Protein AF-A0A7S2FUD0-F1 (afdb_monomer_lite)

Secondary structure (DSSP, 8-state):
--------------------------SHHHHHHHHHHHSPTT-EEEEEEHHHHHHHHS-HHHHHHHHHHS----HHHHHHHHHT-EEEEEE-TTS------HHHHHHHHHHHHHHHSTTTSGGGSS--

Structure (mmCIF, N/CA/C/O backbone):
data_AF-A0A7S2FUD0-F1
#
_entry.id   AF-A0A7S2FUD0-F1
#
loop_
_atom_site.group_PDB
_atom_site.id
_atom_site.type_symbol
_atom_site.label_atom_id
_atom_site.label_alt_id
_atom_site.label_comp_id
_atom_site.label_asym_id
_atom_site.label_entity_id
_atom_site.label_seq_id
_atom_site.pdbx_PDB_ins_code
_atom_site.Cartn_x
_atom_site.Cartn_y
_atom_site.Cartn_z
_atom_site.occupancy
_atom_site.B_iso_or_equiv
_atom_site.auth_seq_id
_atom_site.auth_comp_id
_atom_site.auth_asym_id
_atom_site.auth_atom_id
_atom_site.pdbx_PDB_model_num
ATOM 1 N N . LYS A 1 1 ? -37.202 -51.350 46.397 1.00 56.81 1 LYS A N 1
ATOM 2 C CA . LYS A 1 1 ? -37.575 -50.115 45.660 1.00 56.81 1 LYS A CA 1
ATOM 3 C C . LYS A 1 1 ? -37.093 -50.298 44.221 1.00 56.81 1 LYS A C 1
ATOM 5 O O . LYS A 1 1 ? -35.912 -50.551 44.052 1.00 56.81 1 LYS A O 1
ATOM 10 N N . LYS A 1 2 ? -37.993 -50.345 43.229 1.00 59.41 2 LYS A N 1
ATOM 11 C CA . LYS A 1 2 ? -37.653 -50.652 41.824 1.00 59.41 2 LYS A CA 1
ATOM 12 C C . LYS A 1 2 ? -36.852 -49.485 41.225 1.00 59.41 2 LYS A C 1
ATOM 14 O O . LYS A 1 2 ? -37.278 -48.342 41.36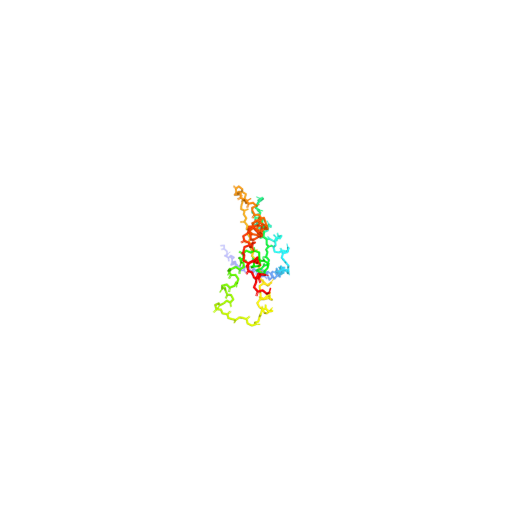2 1.00 59.41 2 LYS A O 1
ATOM 19 N N . HIS A 1 3 ? -35.692 -49.772 40.637 1.00 52.06 3 HIS A N 1
ATOM 20 C CA . HIS A 1 3 ? -34.811 -48.782 40.015 1.00 52.06 3 HIS A CA 1
ATOM 21 C C . HIS A 1 3 ? -35.461 -48.244 38.733 1.00 52.06 3 HIS A C 1
ATOM 23 O O . HIS A 1 3 ? -35.740 -49.013 37.816 1.00 52.06 3 HIS A O 1
ATOM 29 N N . ALA A 1 4 ? -35.723 -46.938 38.679 1.00 59.44 4 ALA A N 1
ATOM 30 C CA . ALA A 1 4 ? -36.110 -46.267 37.447 1.00 59.44 4 ALA A CA 1
ATOM 31 C C . ALA A 1 4 ? -34.861 -46.134 36.562 1.00 59.44 4 ALA A C 1
ATOM 33 O O . ALA A 1 4 ? -33.921 -45.425 36.922 1.00 59.44 4 ALA A O 1
ATOM 34 N N . LEU A 1 5 ? -34.835 -46.856 35.438 1.00 61.12 5 LEU A N 1
ATOM 35 C CA . LEU A 1 5 ? -33.850 -46.643 34.381 1.00 61.12 5 LEU A CA 1
ATOM 36 C C . LEU A 1 5 ? -34.056 -45.241 33.799 1.00 61.12 5 LEU A C 1
ATOM 38 O O . LEU A 1 5 ? -35.134 -44.918 33.304 1.00 61.12 5 LEU A O 1
ATOM 42 N N . TYR A 1 6 ? -33.016 -44.417 33.873 1.00 60.62 6 TYR A N 1
ATOM 43 C CA . TYR A 1 6 ? -32.959 -43.127 33.199 1.00 60.62 6 TYR A CA 1
ATOM 44 C C . TYR A 1 6 ? -32.884 -43.377 31.686 1.00 60.62 6 TYR A C 1
ATOM 46 O O . TYR A 1 6 ? -31.906 -43.945 31.201 1.00 60.62 6 TYR A O 1
ATOM 54 N N . ALA A 1 7 ? -33.919 -42.986 30.942 1.00 64.88 7 ALA A N 1
ATOM 55 C CA . ALA A 1 7 ? -33.848 -42.926 29.487 1.00 64.88 7 ALA A CA 1
ATOM 56 C C . ALA A 1 7 ? -32.941 -41.744 29.082 1.00 64.88 7 ALA A C 1
ATOM 58 O O . ALA A 1 7 ? -33.065 -40.666 29.672 1.00 64.88 7 ALA A O 1
ATOM 59 N N . PRO A 1 8 ? -32.022 -41.914 28.117 1.00 56.66 8 PRO A N 1
ATOM 60 C CA . PRO A 1 8 ? -31.151 -40.834 27.674 1.00 56.66 8 PRO A CA 1
ATOM 61 C C . PRO A 1 8 ? -31.986 -39.747 26.988 1.00 56.66 8 PRO A C 1
ATOM 63 O O . PRO A 1 8 ? -32.702 -40.000 26.024 1.00 56.66 8 PRO A O 1
ATOM 66 N N . GLN A 1 9 ? -31.908 -38.528 27.518 1.00 65.81 9 GLN A N 1
ATOM 67 C CA . GLN A 1 9 ? -32.553 -37.348 26.957 1.00 65.81 9 GLN A CA 1
ATOM 68 C C . GLN A 1 9 ? -31.835 -36.973 25.653 1.00 65.81 9 GLN A C 1
ATOM 70 O O . GLN A 1 9 ? -30.692 -36.518 25.681 1.00 65.81 9 GLN A O 1
ATOM 75 N N . GLU A 1 10 ? -32.480 -37.192 24.506 1.00 61.56 10 GLU A N 1
ATOM 76 C CA . GLU A 1 10 ? -31.955 -36.750 23.215 1.00 61.56 10 GLU A CA 1
ATOM 77 C C . GLU A 1 10 ? -31.838 -35.220 23.210 1.00 61.56 10 GLU A C 1
ATOM 79 O O . GLU A 1 10 ? -32.820 -34.485 23.337 1.00 61.56 10 GLU A O 1
ATOM 84 N N . LEU A 1 11 ? -30.603 -34.732 23.102 1.00 58.12 11 LEU A N 1
ATOM 85 C CA . LEU A 1 11 ? -30.317 -33.315 22.939 1.00 58.12 11 LEU A CA 1
ATOM 86 C C . LEU A 1 11 ? -30.855 -32.874 21.571 1.00 58.12 11 LEU A C 1
ATOM 88 O O . LEU A 1 11 ? -30.413 -33.419 20.556 1.00 58.12 11 LEU A O 1
ATOM 92 N N . PRO A 1 12 ? -31.746 -31.868 21.488 1.00 56.75 12 PRO A N 1
ATOM 93 C CA . PRO A 1 12 ? -32.100 -31.302 20.201 1.00 56.75 12 PRO A CA 1
ATOM 94 C C . PRO A 1 12 ? -30.838 -30.678 19.602 1.00 56.75 12 PRO A C 1
ATOM 96 O O . PRO A 1 12 ? -30.361 -29.638 20.069 1.00 56.75 12 PRO A O 1
ATOM 99 N N . MET A 1 13 ? -30.289 -31.313 18.561 1.00 53.56 13 MET A N 1
ATOM 100 C CA . MET A 1 13 ? -29.293 -30.706 17.685 1.00 53.56 13 MET A CA 1
ATOM 101 C C . MET A 1 13 ? -29.904 -29.438 17.093 1.00 53.56 13 MET A C 1
ATOM 103 O O . MET A 1 13 ? -30.565 -29.458 16.056 1.00 53.56 13 MET A O 1
ATOM 107 N N . ARG A 1 14 ? -29.678 -28.296 17.743 1.00 62.19 14 ARG A N 1
ATOM 108 C CA . ARG A 1 14 ? -29.866 -27.003 17.099 1.00 62.19 14 ARG A CA 1
ATOM 109 C C . ARG A 1 14 ? -28.825 -26.914 15.989 1.00 62.19 14 ARG A C 1
ATOM 111 O O . ARG A 1 14 ? -27.691 -26.505 16.232 1.00 62.19 14 ARG A O 1
ATOM 118 N N . GLN A 1 15 ? -29.228 -27.244 14.763 1.00 60.03 15 GLN A N 1
ATOM 119 C CA . GLN A 1 15 ? -28.600 -26.744 13.541 1.00 60.03 15 GLN A CA 1
ATOM 120 C C . GLN A 1 15 ? -28.769 -25.216 13.494 1.00 60.03 15 GLN A C 1
ATOM 122 O O . GLN A 1 15 ? -29.513 -24.657 12.695 1.00 60.03 15 GLN A O 1
ATOM 127 N N . ASN A 1 16 ? -28.063 -24.505 14.371 1.00 51.72 16 ASN A N 1
ATOM 128 C CA . ASN A 1 16 ? -27.838 -23.078 14.232 1.00 51.72 16 ASN A CA 1
ATOM 129 C C . ASN A 1 16 ? -26.798 -22.891 13.124 1.00 51.72 16 ASN A C 1
ATOM 131 O O . ASN A 1 16 ? -25.638 -22.570 13.387 1.00 51.72 16 ASN A O 1
ATOM 135 N N . GLN A 1 17 ? -27.217 -23.042 11.866 1.00 51.81 17 GLN A N 1
ATOM 136 C CA . GLN A 1 17 ? -26.532 -22.393 10.753 1.00 51.81 17 GLN A CA 1
ATOM 137 C C . GLN A 1 17 ? -26.744 -20.879 10.890 1.00 51.81 17 GLN A C 1
ATOM 139 O O . GLN A 1 17 ? -27.477 -20.253 10.127 1.00 51.81 17 GLN A O 1
ATOM 144 N N . LYS A 1 18 ? -26.085 -20.254 11.874 1.00 58.88 18 LYS A N 1
ATOM 145 C CA . LYS A 1 18 ? -25.805 -18.823 11.801 1.00 58.88 18 LYS A CA 1
ATOM 146 C C . LYS A 1 18 ? -24.861 -18.658 10.619 1.00 58.88 18 LYS A C 1
ATOM 148 O O . LYS A 1 18 ? -23.645 -18.749 10.775 1.00 58.88 18 LYS A O 1
ATOM 153 N N . LYS A 1 19 ? -25.425 -18.439 9.429 1.00 60.62 19 LYS A N 1
ATOM 154 C CA . LYS A 1 19 ? -24.715 -17.856 8.292 1.00 60.62 19 LYS A CA 1
ATOM 155 C C . LYS A 1 19 ? -24.201 -16.497 8.767 1.00 60.62 19 LYS A C 1
ATOM 157 O O . LYS A 1 19 ? -24.876 -15.485 8.617 1.00 60.62 19 LYS A O 1
ATOM 162 N N . LYS A 1 20 ? -23.028 -16.470 9.407 1.00 64.25 20 LYS A N 1
ATOM 163 C CA . LYS A 1 20 ? -22.244 -15.247 9.562 1.00 64.25 20 LYS A CA 1
ATOM 164 C C . LYS A 1 20 ? -21.929 -14.820 8.133 1.00 64.25 20 LYS A C 1
ATOM 166 O O . LYS A 1 20 ? -21.004 -15.358 7.529 1.00 64.25 20 LYS A O 1
ATOM 171 N N . GLN A 1 21 ? -22.745 -13.930 7.566 1.00 63.00 21 GLN A N 1
ATOM 172 C CA . GLN A 1 21 ? -22.373 -13.188 6.370 1.00 63.00 21 GLN A CA 1
ATOM 173 C C . GLN A 1 21 ? -21.035 -12.532 6.700 1.00 63.00 21 GLN A C 1
ATOM 175 O O . GLN A 1 21 ? -20.971 -11.596 7.496 1.00 63.00 21 GLN A O 1
ATOM 180 N N . LYS A 1 22 ? -19.945 -13.083 6.162 1.00 66.38 22 LYS A N 1
ATOM 181 C CA . LYS A 1 22 ? -18.662 -12.395 6.164 1.00 66.38 22 LYS A CA 1
ATOM 182 C C . LYS A 1 22 ? -18.886 -11.179 5.273 1.00 66.38 22 LYS A C 1
ATOM 184 O O . LYS A 1 22 ? -18.940 -11.336 4.055 1.00 66.38 22 LYS A O 1
ATOM 189 N N . LYS A 1 23 ? -19.123 -10.004 5.869 1.00 67.75 23 LYS A N 1
ATOM 190 C CA . LYS A 1 23 ? -19.083 -8.742 5.125 1.00 67.75 23 LYS A CA 1
ATOM 191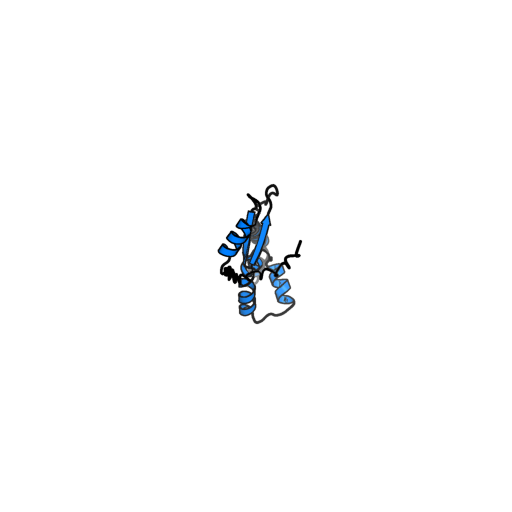 C C . LYS A 1 23 ? -17.718 -8.710 4.445 1.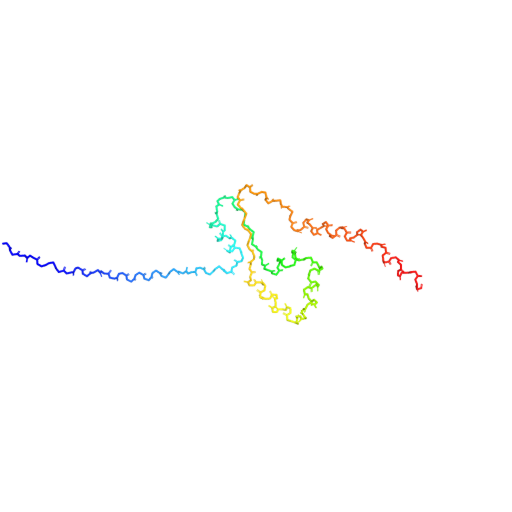00 67.75 23 LYS A C 1
ATOM 193 O O . LYS A 1 23 ? -16.696 -8.716 5.127 1.00 67.75 23 LYS A O 1
ATOM 198 N N . LYS A 1 24 ? -17.709 -8.805 3.116 1.00 70.88 24 LYS A N 1
ATOM 199 C CA . LYS A 1 24 ? -16.492 -8.608 2.337 1.00 70.88 24 LYS A CA 1
ATOM 200 C C . LYS A 1 24 ? -16.181 -7.118 2.442 1.00 70.88 24 LYS A C 1
ATOM 202 O O . LYS A 1 24 ? -17.023 -6.321 2.048 1.00 70.88 24 LYS A O 1
ATOM 207 N N . LEU A 1 25 ? -15.040 -6.776 3.033 1.00 70.12 25 LEU A N 1
ATOM 208 C CA . LEU A 1 25 ? -14.520 -5.411 3.023 1.00 70.12 25 LEU A CA 1
ATOM 209 C C . LEU A 1 25 ? -14.097 -5.142 1.581 1.00 70.12 25 LEU A C 1
ATOM 211 O O . LEU A 1 25 ? -13.148 -5.745 1.086 1.00 70.12 25 LEU A O 1
ATOM 215 N N . SER A 1 26 ? -14.907 -4.365 0.880 1.00 73.00 26 SER A N 1
ATOM 216 C CA . SER A 1 26 ? -14.827 -4.151 -0.563 1.00 73.00 26 SER A CA 1
ATOM 217 C C . SER A 1 26 ? -14.064 -2.880 -0.938 1.00 73.00 26 SER A C 1
ATOM 219 O O . SER A 1 26 ? -13.725 -2.709 -2.105 1.00 73.00 26 SER A O 1
ATOM 221 N N . GLY A 1 27 ? -13.739 -2.023 0.038 1.00 82.94 27 GLY A N 1
ATOM 222 C CA . GLY A 1 27 ? -12.988 -0.786 -0.183 1.00 82.94 27 GLY A CA 1
ATOM 223 C C . GLY A 1 27 ? -11.979 -0.454 0.920 1.00 82.94 27 GLY A C 1
ATOM 224 O O . GLY A 1 27 ? -12.101 -0.915 2.055 1.00 82.94 27 GLY A O 1
ATOM 225 N N . LEU A 1 28 ? -10.999 0.394 0.585 1.00 81.69 28 LEU A N 1
ATOM 226 C CA . LEU A 1 28 ? -9.945 0.858 1.504 1.00 81.69 28 LEU A CA 1
ATOM 227 C C . LEU A 1 28 ? -10.518 1.548 2.751 1.00 81.69 28 LEU A C 1
ATOM 229 O O . LEU A 1 28 ? -10.080 1.255 3.857 1.00 81.69 28 LEU A O 1
ATOM 233 N N . GLY A 1 29 ? -11.551 2.383 2.594 1.00 80.12 29 GLY A N 1
ATOM 234 C CA . GLY A 1 29 ? -12.213 3.040 3.729 1.00 80.12 29 GLY A CA 1
ATOM 235 C C . GLY A 1 29 ? -12.966 2.066 4.645 1.00 80.12 29 GLY A C 1
ATOM 236 O O . GLY A 1 29 ? -13.028 2.268 5.855 1.00 80.12 29 GLY A O 1
ATOM 237 N N . GLU A 1 30 ? -13.493 0.961 4.104 1.00 87.50 30 GLU A N 1
ATOM 238 C CA . GLU A 1 30 ? -14.091 -0.098 4.928 1.00 87.50 30 GLU A CA 1
ATOM 239 C C . GLU A 1 30 ? -13.015 -0.864 5.702 1.00 87.50 30 GLU A C 1
ATOM 241 O O . GLU A 1 30 ? -13.234 -1.231 6.856 1.00 87.50 30 GLU A O 1
ATOM 246 N N . LEU A 1 31 ? -11.848 -1.080 5.085 1.00 86.75 31 LEU A N 1
ATOM 247 C CA . LEU A 1 31 ? -10.690 -1.693 5.730 1.00 86.75 31 LEU A CA 1
ATOM 248 C C . LEU A 1 31 ? -10.153 -0.807 6.862 1.00 86.75 31 LEU A C 1
ATOM 250 O O . LEU A 1 31 ? -9.933 -1.306 7.964 1.00 86.75 31 LEU A O 1
ATOM 254 N N . GLU A 1 32 ? -10.012 0.498 6.626 1.00 87.38 32 GLU A N 1
ATOM 255 C CA . GLU A 1 32 ? -9.599 1.481 7.634 1.00 87.38 32 GLU A CA 1
ATOM 256 C C . GLU A 1 32 ? -10.579 1.523 8.812 1.00 87.38 32 GLU A C 1
ATOM 258 O O . GLU A 1 32 ? -10.166 1.397 9.968 1.00 87.38 32 GLU A O 1
ATOM 263 N N . ALA A 1 33 ? -11.885 1.611 8.542 1.00 85.94 33 ALA A N 1
ATOM 264 C CA . ALA A 1 33 ? -12.914 1.601 9.580 1.00 85.94 33 ALA A CA 1
ATOM 265 C C . ALA A 1 33 ? -12.924 0.280 10.366 1.00 85.94 33 ALA A C 1
ATOM 267 O O . ALA A 1 33 ? -13.050 0.279 11.594 1.00 85.94 33 ALA A O 1
ATOM 268 N N . TRP A 1 34 ? -12.758 -0.851 9.675 1.00 88.06 34 TRP A N 1
ATOM 269 C CA . TRP A 1 34 ? -12.690 -2.162 10.309 1.00 88.06 34 TRP A CA 1
ATOM 270 C C . TRP A 1 34 ? -11.469 -2.283 11.222 1.00 88.06 34 TRP A C 1
ATOM 272 O O . TRP A 1 34 ? -11.624 -2.666 12.381 1.00 88.06 34 TRP A O 1
ATOM 282 N N . VAL A 1 35 ? -10.275 -1.896 10.771 1.00 88.00 35 VAL A N 1
ATOM 283 C CA . VAL A 1 35 ? -9.074 -1.972 11.618 1.00 88.00 35 VAL A CA 1
ATOM 284 C C . VAL A 1 35 ? -9.107 -0.961 12.756 1.00 88.00 35 VAL A C 1
ATOM 286 O O . VAL A 1 35 ? -8.736 -1.303 13.881 1.00 88.00 35 VAL A O 1
ATOM 289 N N . THR A 1 36 ? -9.637 0.237 12.524 1.00 87.38 36 THR A N 1
ATOM 290 C CA . THR A 1 36 ? -9.866 1.222 13.590 1.00 87.38 36 THR A CA 1
ATOM 291 C C . THR A 1 36 ? -10.786 0.652 14.671 1.00 87.38 36 THR A C 1
ATOM 293 O O . THR A 1 36 ? -10.498 0.805 15.855 1.00 87.38 36 THR A O 1
ATOM 296 N N . SER A 1 37 ? -11.839 -0.087 14.293 1.00 88.12 37 SER A N 1
ATOM 297 C CA . SER A 1 37 ? -12.759 -0.723 15.253 1.00 88.12 37 SER A CA 1
ATOM 298 C C . SER A 1 37 ? -12.120 -1.823 16.110 1.00 88.12 37 SER A C 1
ATOM 300 O O . SER A 1 37 ? -12.610 -2.117 17.198 1.00 88.12 37 SER A O 1
ATOM 302 N N . LEU A 1 38 ? -11.032 -2.428 15.627 1.00 87.88 38 LEU A N 1
ATOM 303 C CA . LEU A 1 38 ? -10.277 -3.465 16.336 1.00 87.88 38 LEU A CA 1
ATOM 304 C C . LEU A 1 38 ? -9.111 -2.898 17.155 1.00 87.88 38 LEU A C 1
ATOM 306 O O . LEU A 1 38 ? -8.509 -3.620 17.949 1.00 87.88 38 LEU A O 1
ATOM 310 N N . SER A 1 39 ? -8.775 -1.626 16.951 1.00 86.94 39 SER A N 1
ATOM 311 C CA . SER A 1 39 ? -7.607 -0.993 17.550 1.00 86.94 39 SER A CA 1
ATOM 312 C C . SER A 1 39 ? -7.936 -0.361 18.910 1.00 86.94 39 SER A C 1
ATOM 314 O O . SER A 1 39 ? -9.057 0.109 19.121 1.00 86.94 39 SER A O 1
ATOM 316 N N . PRO A 1 40 ? -6.972 -0.290 19.850 1.00 86.31 40 PRO A N 1
ATOM 317 C CA . PRO A 1 40 ? -7.140 0.462 21.091 1.00 86.31 40 PRO A CA 1
ATOM 318 C C . PRO A 1 40 ? -7.544 1.924 20.832 1.00 86.31 40 PRO A C 1
ATOM 320 O O . PRO A 1 40 ? -7.110 2.507 19.830 1.00 86.31 40 PRO A O 1
ATOM 323 N N . PRO A 1 41 ? -8.308 2.563 21.739 1.00 81.56 41 PRO A N 1
ATOM 324 C CA . PRO A 1 41 ? -8.698 3.960 21.583 1.00 81.56 41 PRO A CA 1
ATOM 325 C C . PRO A 1 41 ? -7.462 4.853 21.412 1.00 81.56 41 PRO A C 1
ATOM 327 O O . PRO A 1 41 ? -6.463 4.680 22.108 1.00 81.56 41 PRO A O 1
ATOM 330 N N . ARG A 1 42 ? -7.552 5.832 20.501 1.00 79.06 42 ARG A N 1
ATOM 331 C CA . ARG A 1 42 ? -6.463 6.755 20.112 1.00 79.06 42 ARG A CA 1
ATOM 332 C C . ARG A 1 42 ? -5.288 6.123 19.346 1.00 79.06 42 ARG A C 1
ATOM 334 O O . ARG A 1 42 ? -4.281 6.799 19.153 1.00 79.06 42 ARG A O 1
ATOM 341 N N . THR A 1 43 ? -5.405 4.877 18.889 1.00 85.31 43 THR A N 1
ATOM 342 C CA . THR A 1 43 ? -4.503 4.339 17.857 1.00 85.31 43 THR A CA 1
ATOM 343 C C . THR A 1 43 ? -4.732 5.100 16.555 1.00 85.31 43 THR A C 1
ATOM 345 O O . THR A 1 43 ? -5.874 5.236 16.117 1.00 85.31 43 THR A O 1
ATOM 348 N N . LEU A 1 44 ? -3.663 5.608 15.948 1.00 86.12 44 LEU A N 1
ATOM 349 C CA . LEU A 1 44 ? -3.722 6.182 14.606 1.00 86.12 44 LEU A CA 1
ATOM 350 C C . LEU A 1 44 ? -3.596 5.044 13.599 1.00 86.12 44 LEU A C 1
ATOM 352 O O . LEU A 1 44 ? -2.633 4.284 13.671 1.00 86.12 44 LEU A O 1
ATOM 356 N N . VAL A 1 45 ? -4.562 4.919 12.696 1.00 87.56 45 VAL A N 1
ATOM 357 C CA . VAL A 1 45 ? -4.552 3.926 11.620 1.00 87.56 45 VAL A CA 1
ATOM 358 C C . VAL A 1 45 ? -4.434 4.681 10.302 1.00 87.56 45 VAL A C 1
ATOM 360 O O . VAL A 1 45 ? -5.198 5.610 10.067 1.00 87.56 45 VAL A O 1
ATOM 363 N N . ASP A 1 46 ? -3.463 4.304 9.478 1.00 87.25 46 ASP A N 1
ATOM 364 C CA . ASP A 1 46 ? -3.300 4.784 8.106 1.00 87.25 46 ASP A CA 1
ATOM 365 C C . ASP A 1 46 ? -3.367 3.577 7.167 1.00 87.25 46 ASP A C 1
ATOM 367 O O . ASP A 1 46 ? -2.738 2.543 7.421 1.00 87.25 46 ASP A O 1
ATOM 371 N N . VAL A 1 47 ? -4.164 3.691 6.110 1.00 90.31 47 VAL A N 1
ATOM 372 C CA . VAL A 1 47 ? -4.364 2.646 5.106 1.00 90.31 47 VAL A CA 1
ATOM 373 C C . VAL A 1 47 ? -4.137 3.260 3.737 1.00 90.31 47 VAL A C 1
ATOM 375 O O . VAL A 1 47 ? -4.815 4.203 3.344 1.00 90.31 47 VAL A O 1
ATOM 378 N N . THR A 1 48 ? -3.191 2.710 2.986 1.00 90.44 48 THR A N 1
ATOM 379 C CA . THR A 1 48 ? -2.839 3.187 1.643 1.00 90.44 48 THR A CA 1
ATOM 380 C C . THR A 1 48 ? -2.707 1.989 0.707 1.00 90.44 48 THR A C 1
ATOM 382 O O . THR A 1 48 ? -2.179 0.953 1.108 1.00 90.44 48 THR A O 1
ATOM 385 N N . ASP A 1 49 ? -3.182 2.081 -0.537 1.00 91.19 49 ASP A N 1
ATOM 386 C CA . ASP A 1 49 ? -2.964 1.011 -1.518 1.00 91.19 49 ASP A CA 1
ATOM 387 C C . ASP A 1 49 ? -1.477 0.879 -1.885 1.00 91.19 49 ASP A C 1
ATOM 389 O O . ASP A 1 49 ? -0.724 1.856 -1.871 1.00 91.19 49 ASP A O 1
ATOM 393 N N . MET A 1 50 ? -1.031 -0.332 -2.224 1.00 92.69 50 MET A N 1
ATOM 394 C CA . MET A 1 50 ? 0.393 -0.590 -2.469 1.00 92.69 50 MET A CA 1
ATOM 395 C C . MET A 1 50 ? 0.948 0.177 -3.670 1.00 92.69 50 MET A C 1
ATOM 397 O O . MET A 1 50 ? 2.139 0.486 -3.686 1.00 92.69 50 MET A O 1
ATOM 401 N N . ASN A 1 51 ? 0.113 0.522 -4.652 1.00 90.62 51 ASN A N 1
ATOM 402 C CA . ASN A 1 51 ? 0.551 1.333 -5.782 1.00 90.62 51 ASN A CA 1
ATOM 403 C C . ASN A 1 51 ? 0.875 2.761 -5.315 1.00 90.62 51 ASN A C 1
ATOM 405 O O . ASN A 1 51 ? 1.988 3.243 -5.530 1.00 90.62 51 ASN A O 1
ATOM 409 N N . THR A 1 52 ? -0.034 3.402 -4.579 1.00 88.75 52 THR A N 1
ATOM 410 C CA . THR A 1 52 ? 0.207 4.718 -3.971 1.00 88.75 52 THR A CA 1
ATOM 411 C C . THR A 1 52 ? 1.400 4.689 -3.013 1.00 88.75 52 THR A C 1
ATOM 413 O O . THR A 1 52 ? 2.236 5.591 -3.055 1.00 88.75 52 THR A O 1
ATOM 416 N N . ALA A 1 53 ? 1.543 3.639 -2.197 1.00 90.38 53 ALA A N 1
ATOM 417 C CA . ALA A 1 53 ? 2.692 3.482 -1.303 1.00 90.38 53 ALA A CA 1
ATOM 418 C C . ALA A 1 53 ? 4.017 3.382 -2.080 1.00 90.38 53 ALA A C 1
ATOM 420 O O . ALA A 1 53 ? 4.985 4.063 -1.738 1.00 90.38 53 ALA A O 1
ATOM 421 N N . SER A 1 54 ? 4.052 2.609 -3.171 1.00 88.69 54 SER A N 1
ATOM 422 C CA . SER A 1 54 ? 5.243 2.487 -4.024 1.00 88.69 54 SER A CA 1
ATOM 423 C C . SER A 1 54 ? 5.639 3.816 -4.674 1.00 88.69 54 SER A C 1
ATOM 425 O O . SER A 1 54 ? 6.820 4.146 -4.761 1.00 88.69 54 SER A O 1
ATOM 427 N N . MET A 1 55 ? 4.659 4.630 -5.068 1.00 84.50 55 MET A N 1
ATOM 428 C CA . MET A 1 55 ? 4.916 5.943 -5.656 1.00 84.50 55 MET A CA 1
ATOM 429 C C . MET A 1 55 ? 5.373 6.966 -4.615 1.00 84.50 55 MET A C 1
ATOM 431 O O . MET A 1 55 ? 6.163 7.857 -4.927 1.00 84.50 55 MET A O 1
ATOM 435 N N . ARG A 1 56 ? 4.894 6.839 -3.377 1.00 84.56 56 ARG A N 1
ATOM 436 C CA . ARG A 1 56 ? 5.149 7.811 -2.315 1.00 84.56 56 ARG A CA 1
ATOM 437 C C . ARG A 1 56 ? 6.433 7.551 -1.536 1.00 84.56 56 ARG A C 1
ATOM 439 O O . ARG A 1 56 ? 7.032 8.511 -1.067 1.00 84.56 56 ARG A O 1
ATOM 446 N N . TRP A 1 57 ? 6.823 6.294 -1.345 1.00 86.88 57 TRP A N 1
ATOM 447 C CA . TRP A 1 57 ? 7.923 5.944 -0.436 1.00 86.88 57 TRP A CA 1
ATOM 448 C C . TRP A 1 57 ? 9.149 5.355 -1.114 1.00 86.88 57 TRP A C 1
ATOM 450 O O . TRP A 1 57 ? 10.213 5.326 -0.503 1.00 86.88 57 TRP A O 1
ATOM 460 N N . LEU A 1 58 ? 9.030 4.891 -2.358 1.00 87.00 58 LEU A N 1
ATOM 461 C CA . LEU A 1 58 ? 10.217 4.564 -3.137 1.00 87.00 58 LEU A CA 1
ATOM 462 C C . LEU A 1 58 ? 10.740 5.847 -3.773 1.00 87.00 58 LEU A C 1
ATOM 464 O O . LEU A 1 58 ? 10.012 6.526 -4.502 1.00 87.00 58 LEU A O 1
ATOM 468 N N . SER A 1 59 ? 12.011 6.156 -3.523 1.00 88.62 59 SER A N 1
ATOM 469 C CA . SER A 1 59 ? 12.691 7.241 -4.224 1.00 88.62 59 SER A CA 1
ATOM 470 C C . SER A 1 59 ? 12.747 6.953 -5.726 1.00 88.62 59 SER A C 1
ATOM 472 O O . SER A 1 59 ? 12.613 5.808 -6.180 1.00 88.62 59 SER A O 1
ATOM 474 N N . HIS A 1 60 ? 12.959 7.995 -6.531 1.00 85.56 60 HIS A N 1
ATOM 475 C CA . HIS A 1 60 ? 13.136 7.819 -7.971 1.00 85.56 60 HIS A CA 1
ATOM 476 C C . HIS A 1 60 ? 14.305 6.868 -8.286 1.00 85.56 60 HIS A C 1
ATOM 478 O O . HIS A 1 60 ? 14.173 5.991 -9.142 1.00 85.56 60 HIS A O 1
ATOM 484 N N . THR A 1 61 ? 15.404 6.983 -7.535 1.00 90.38 61 THR A N 1
ATOM 485 C CA . THR A 1 61 ? 16.581 6.113 -7.638 1.00 90.38 61 THR A CA 1
ATOM 486 C C . THR A 1 61 ? 16.240 4.654 -7.358 1.00 90.38 61 THR A C 1
ATOM 488 O O . THR A 1 61 ? 16.612 3.786 -8.145 1.00 90.38 61 THR A O 1
ATOM 491 N N . GLU A 1 62 ? 15.476 4.368 -6.301 1.00 88.50 62 GLU A N 1
ATOM 492 C CA . GLU A 1 62 ? 15.069 2.995 -5.984 1.00 88.50 62 GLU A CA 1
ATOM 493 C C . GLU A 1 62 ? 14.139 2.413 -7.051 1.00 88.50 62 GLU A C 1
ATOM 495 O O . GLU A 1 62 ? 14.328 1.272 -7.475 1.00 88.50 62 GLU A O 1
ATOM 500 N N . ARG A 1 63 ? 13.188 3.199 -7.570 1.00 87.44 63 ARG A N 1
ATOM 501 C CA . ARG A 1 63 ? 12.323 2.752 -8.675 1.00 87.44 63 ARG A CA 1
ATOM 502 C C . ARG A 1 63 ? 13.121 2.414 -9.931 1.00 87.44 63 ARG A C 1
ATOM 504 O O . ARG A 1 63 ? 12.867 1.383 -10.555 1.00 87.44 63 ARG A O 1
ATOM 511 N N . ARG A 1 64 ? 14.101 3.250 -10.290 1.00 87.25 64 ARG A N 1
ATOM 512 C CA . ARG A 1 64 ? 15.010 2.987 -11.415 1.00 87.25 64 ARG A CA 1
ATOM 513 C C . ARG A 1 64 ? 15.863 1.748 -11.178 1.00 87.25 64 ARG A C 1
ATOM 515 O O . ARG A 1 64 ? 15.960 0.916 -12.072 1.00 87.25 64 ARG A O 1
ATOM 522 N N . ARG A 1 65 ? 16.428 1.597 -9.976 1.00 90.62 65 ARG A N 1
ATOM 523 C CA . ARG A 1 65 ? 17.239 0.433 -9.594 1.00 90.62 65 ARG A CA 1
ATOM 524 C C . ARG A 1 65 ? 16.451 -0.862 -9.749 1.00 90.62 65 ARG A C 1
ATOM 526 O O . ARG A 1 65 ? 16.949 -1.788 -10.372 1.00 90.62 65 ARG A O 1
ATOM 533 N N . VAL A 1 66 ? 15.221 -0.912 -9.238 1.00 87.94 66 VAL A N 1
ATOM 534 C CA . VAL A 1 66 ? 14.348 -2.089 -9.363 1.00 87.94 66 VAL A CA 1
ATOM 535 C C . VAL A 1 66 ? 14.003 -2.371 -10.826 1.00 87.94 66 VAL A C 1
ATOM 537 O O . VAL A 1 66 ? 14.134 -3.507 -11.265 1.00 87.94 66 VAL A O 1
ATOM 540 N N . SER A 1 67 ? 13.650 -1.340 -11.596 1.00 85.44 67 SER A N 1
ATOM 541 C CA . SER A 1 67 ? 13.308 -1.493 -13.021 1.00 85.44 67 SER A CA 1
ATOM 542 C C . SER A 1 67 ? 14.490 -1.968 -13.879 1.00 85.44 67 SER A C 1
ATOM 544 O O . SER A 1 67 ? 14.285 -2.564 -14.929 1.00 85.44 67 SER A O 1
ATOM 546 N N . ALA A 1 68 ? 15.727 -1.702 -13.448 1.00 88.50 68 ALA A N 1
ATOM 547 C CA . ALA A 1 68 ? 16.938 -2.137 -14.141 1.00 88.50 68 ALA A CA 1
ATOM 548 C C . ALA A 1 68 ? 17.333 -3.593 -13.833 1.00 88.50 68 ALA A C 1
ATOM 550 O O . ALA A 1 68 ? 18.089 -4.185 -14.600 1.00 88.50 68 ALA A O 1
ATOM 551 N N . LEU A 1 69 ? 16.864 -4.162 -12.715 1.00 89.38 69 LEU A N 1
ATOM 552 C CA . LEU A 1 69 ? 17.170 -5.546 -12.335 1.00 89.38 69 LEU A CA 1
ATOM 553 C C . LEU A 1 69 ? 16.387 -6.555 -13.171 1.00 89.38 69 LEU A C 1
ATOM 555 O O . LEU A 1 69 ? 16.923 -7.599 -13.533 1.00 89.38 69 LEU A O 1
ATOM 559 N N . GLU A 1 70 ? 15.129 -6.242 -13.462 1.00 81.56 70 GLU A N 1
ATOM 560 C CA . GLU A 1 70 ? 14.244 -7.110 -14.223 1.00 81.56 70 GLU A CA 1
ATOM 561 C C . GLU A 1 70 ? 13.356 -6.239 -15.120 1.00 81.56 70 GLU A C 1
ATOM 563 O O . GLU A 1 70 ? 12.530 -5.479 -14.602 1.00 81.56 70 GLU A O 1
ATOM 568 N N . PRO A 1 71 ? 13.530 -6.291 -16.454 1.00 75.88 71 PRO A N 1
ATOM 569 C CA . PRO A 1 71 ? 12.631 -5.596 -17.360 1.00 75.88 71 PRO A CA 1
ATOM 570 C C . PRO A 1 71 ? 11.233 -6.197 -17.210 1.00 75.88 71 PRO A C 1
ATOM 572 O O . PRO A 1 71 ? 11.036 -7.399 -17.381 1.00 75.88 71 PRO A O 1
ATOM 575 N N . PHE A 1 72 ? 10.270 -5.354 -16.841 1.00 76.94 72 PHE A N 1
ATOM 576 C CA . PHE A 1 72 ? 8.901 -5.770 -16.574 1.00 76.94 72 PHE A CA 1
ATOM 577 C C . PHE A 1 72 ? 7.952 -5.102 -17.566 1.00 76.94 72 PHE A C 1
ATOM 579 O O . PHE A 1 72 ? 7.538 -3.961 -17.371 1.00 76.94 72 PHE A O 1
ATOM 586 N N . ASP A 1 73 ? 7.591 -5.819 -18.628 1.00 80.31 73 ASP A N 1
ATOM 587 C CA . ASP A 1 73 ? 6.826 -5.248 -19.745 1.00 80.31 73 ASP A CA 1
ATOM 588 C C . ASP A 1 73 ? 5.338 -5.013 -19.404 1.00 80.31 73 ASP A C 1
ATOM 590 O O . ASP A 1 73 ? 4.659 -4.191 -20.021 1.00 80.31 73 ASP A O 1
ATOM 594 N N . GLU A 1 74 ? 4.811 -5.680 -18.370 1.00 83.69 74 GLU A N 1
ATOM 595 C CA . GLU A 1 74 ? 3.390 -5.642 -18.004 1.00 83.69 74 GLU A CA 1
ATOM 596 C C . GLU A 1 7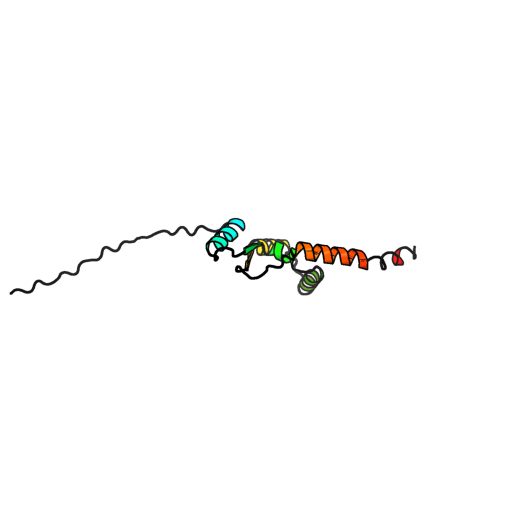4 ? 3.066 -4.653 -16.871 1.00 83.69 74 GLU A C 1
ATOM 598 O O . GLU A 1 74 ? 2.380 -4.981 -15.897 1.00 83.69 74 GLU A O 1
ATOM 603 N N . HIS A 1 75 ? 3.502 -3.397 -16.984 1.00 82.00 75 HIS A N 1
ATOM 604 C CA . HIS A 1 75 ? 3.231 -2.369 -15.963 1.00 82.00 75 HIS A CA 1
ATOM 605 C C . HIS A 1 75 ? 1.743 -2.252 -15.569 1.00 82.00 75 HIS A C 1
ATOM 607 O O . HIS A 1 75 ? 1.422 -1.992 -14.408 1.00 82.00 75 HIS A O 1
ATOM 613 N N . ALA A 1 76 ? 0.819 -2.502 -16.504 1.00 83.94 76 ALA A N 1
ATOM 614 C CA . ALA A 1 76 ? -0.620 -2.511 -16.235 1.00 83.94 76 ALA A CA 1
ATOM 615 C C . ALA A 1 76 ? -1.060 -3.659 -15.303 1.00 83.94 76 ALA A C 1
ATOM 617 O O . ALA A 1 76 ? -1.917 -3.455 -14.433 1.00 83.94 76 ALA A O 1
ATOM 618 N N . ALA A 1 77 ? -0.470 -4.850 -15.450 1.00 87.75 77 ALA A N 1
ATOM 619 C CA . ALA A 1 77 ? -0.742 -5.996 -14.588 1.00 87.75 77 ALA A CA 1
ATOM 620 C C . ALA A 1 77 ? -0.187 -5.760 -13.178 1.00 87.75 77 ALA A C 1
ATOM 622 O O . ALA A 1 77 ? -0.906 -5.960 -12.197 1.00 87.75 77 ALA A O 1
ATOM 623 N N . LEU A 1 78 ? 1.038 -5.228 -13.072 1.00 87.38 78 LEU A N 1
ATOM 624 C CA . LEU A 1 78 ? 1.641 -4.855 -11.788 1.00 87.38 78 LEU A CA 1
ATOM 625 C C . LEU A 1 78 ? 0.791 -3.818 -11.050 1.00 87.38 78 LEU A C 1
ATOM 627 O O . LEU A 1 78 ? 0.485 -3.991 -9.874 1.00 87.38 78 LEU A O 1
ATOM 631 N N . HIS A 1 79 ? 0.349 -2.776 -11.747 1.00 86.69 79 HIS A N 1
ATOM 632 C CA . HIS A 1 79 ? -0.504 -1.743 -11.171 1.00 86.69 79 HIS A CA 1
ATOM 633 C C . HIS A 1 79 ? -1.860 -2.300 -10.694 1.00 86.69 79 HIS A C 1
ATOM 635 O O . HIS A 1 79 ? -2.352 -1.934 -9.625 1.00 86.69 79 HIS A O 1
ATOM 641 N N . THR A 1 80 ? -2.454 -3.230 -11.448 1.00 87.94 80 THR A N 1
ATOM 642 C CA . THR A 1 80 ? -3.708 -3.904 -11.066 1.00 87.94 80 THR A CA 1
ATOM 643 C C . THR A 1 80 ? -3.514 -4.787 -9.832 1.00 87.94 80 THR A C 1
ATOM 645 O O . THR A 1 80 ? -4.334 -4.763 -8.907 1.00 87.94 80 THR A O 1
ATOM 648 N N . LEU A 1 81 ? -2.399 -5.519 -9.777 1.00 90.50 81 LEU A N 1
ATOM 649 C CA . LEU A 1 81 ? -2.013 -6.322 -8.623 1.00 90.50 81 LEU A CA 1
ATOM 650 C C . LEU A 1 81 ? -1.812 -5.428 -7.397 1.00 90.50 81 LEU A C 1
ATOM 652 O O . LEU A 1 81 ? -2.459 -5.641 -6.379 1.00 90.50 81 LEU A O 1
ATOM 656 N N . GLN A 1 82 ? -0.997 -4.380 -7.504 1.00 91.19 82 GLN A N 1
ATOM 657 C CA . GLN A 1 82 ? -0.691 -3.464 -6.405 1.00 91.19 82 GLN A CA 1
ATOM 658 C C . GLN A 1 82 ? -1.935 -2.759 -5.851 1.00 91.19 82 GLN A C 1
ATOM 660 O O . GLN A 1 82 ? -2.048 -2.598 -4.641 1.00 91.19 82 GLN A O 1
ATOM 665 N N . ARG A 1 83 ? -2.917 -2.404 -6.685 1.00 86.75 83 ARG A N 1
ATOM 666 C CA . ARG A 1 83 ? -4.197 -1.842 -6.208 1.00 86.75 83 ARG A CA 1
ATOM 667 C C . ARG A 1 83 ? -5.056 -2.827 -5.416 1.00 86.75 83 ARG A C 1
ATOM 669 O O . ARG A 1 83 ? -5.931 -2.404 -4.667 1.00 86.75 83 ARG A O 1
ATOM 676 N N . SER A 1 84 ? -4.818 -4.125 -5.578 1.00 87.69 84 SER A N 1
ATOM 677 C CA . SER A 1 84 ? -5.523 -5.175 -4.836 1.00 87.69 84 SER A CA 1
ATOM 678 C C . SER A 1 84 ? -4.945 -5.398 -3.433 1.00 87.69 84 SER A C 1
ATOM 680 O O . SER A 1 84 ? -5.565 -6.083 -2.620 1.00 87.69 84 SER A O 1
ATOM 682 N N . TYR A 1 85 ? -3.781 -4.812 -3.133 1.00 91.25 85 TYR A N 1
ATOM 683 C CA . TYR A 1 85 ? -3.143 -4.862 -1.822 1.00 91.25 85 TYR A CA 1
ATOM 684 C C . TYR A 1 85 ? -3.151 -3.485 -1.164 1.00 91.25 85 TYR A C 1
ATOM 686 O O . TYR A 1 85 ? -2.983 -2.453 -1.812 1.00 91.25 85 TYR A O 1
ATOM 694 N N . ALA A 1 86 ? -3.300 -3.483 0.155 1.00 90.94 86 ALA A N 1
ATOM 695 C CA . ALA A 1 86 ? -3.200 -2.290 0.973 1.00 90.94 86 ALA A CA 1
ATOM 696 C C . ALA A 1 86 ? -2.127 -2.493 2.031 1.00 90.94 86 ALA A C 1
ATOM 698 O O . ALA A 1 86 ? -1.983 -3.582 2.593 1.00 90.94 86 ALA A O 1
ATOM 699 N N . LEU A 1 87 ? -1.405 -1.424 2.318 1.00 91.38 87 LEU A N 1
ATOM 700 C CA . LEU A 1 87 ? -0.539 -1.339 3.464 1.00 91.38 87 LEU A CA 1
ATOM 701 C C . LEU A 1 87 ? -1.256 -0.620 4.598 1.00 91.38 87 LEU A C 1
ATOM 703 O O . LEU A 1 87 ? -1.893 0.413 4.393 1.00 91.38 87 LEU A O 1
ATOM 707 N N . LEU A 1 88 ? -1.109 -1.177 5.795 1.00 91.06 88 LEU A N 1
ATOM 708 C CA . LEU A 1 88 ? -1.715 -0.665 7.005 1.00 91.06 88 LEU A CA 1
ATOM 709 C C . LEU A 1 88 ? -0.648 -0.334 8.038 1.00 91.06 88 LEU A C 1
ATOM 711 O O . LEU A 1 88 ? 0.177 -1.182 8.381 1.00 91.06 88 LEU A O 1
ATOM 715 N N . ILE A 1 89 ? -0.707 0.879 8.571 1.00 88.88 89 ILE A N 1
ATOM 716 C CA . ILE A 1 89 ? 0.149 1.336 9.660 1.00 88.88 89 ILE A CA 1
ATOM 717 C C . ILE A 1 89 ? -0.753 1.681 10.839 1.00 88.88 89 ILE A C 1
ATOM 719 O O . ILE A 1 89 ? -1.561 2.600 10.761 1.00 88.88 89 ILE A O 1
ATOM 723 N N . ALA A 1 90 ? -0.616 0.936 11.935 1.00 88.06 90 ALA A N 1
ATOM 724 C CA . ALA A 1 90 ? -1.311 1.206 13.187 1.00 88.06 90 ALA A CA 1
ATOM 725 C C . ALA A 1 90 ? -0.299 1.651 14.243 1.00 88.06 90 ALA A C 1
ATOM 727 O O . ALA A 1 90 ? 0.580 0.879 14.636 1.00 88.06 90 ALA A O 1
ATOM 728 N N . THR A 1 91 ? -0.439 2.881 14.727 1.00 84.62 91 THR A N 1
ATOM 729 C CA . THR A 1 91 ? 0.475 3.456 15.714 1.00 84.62 91 THR A CA 1
ATOM 730 C C . THR A 1 91 ? -0.233 3.668 17.041 1.00 84.62 91 THR A C 1
ATOM 732 O O . THR A 1 91 ? -1.193 4.444 17.113 1.00 84.62 91 THR A O 1
ATOM 735 N N . PRO A 1 92 ? 0.228 2.990 18.108 1.00 81.94 92 PRO A N 1
ATOM 736 C CA . PRO A 1 92 ? -0.398 3.083 19.413 1.00 81.94 92 PRO A CA 1
ATOM 737 C C . PRO A 1 92 ? -0.238 4.486 20.018 1.00 81.94 92 PRO A C 1
ATOM 739 O O . PRO A 1 92 ? 0.734 5.194 19.725 1.00 81.94 92 PRO A O 1
ATOM 742 N N . PRO A 1 93 ? -1.163 4.887 20.907 1.00 79.00 93 PRO A N 1
ATOM 743 C CA . PRO A 1 93 ? -1.088 6.172 21.587 1.00 79.00 93 PRO A CA 1
ATOM 744 C C . PRO A 1 93 ? 0.208 6.297 22.397 1.00 79.00 93 PRO A C 1
ATOM 746 O O . PRO A 1 93 ? 0.644 5.354 23.054 1.00 79.00 93 PRO A O 1
ATOM 749 N N . GLY A 1 94 ? 0.824 7.480 22.364 1.00 72.44 94 GLY A N 1
ATOM 750 C CA . GLY A 1 94 ? 2.055 7.775 23.106 1.00 72.44 94 GLY A CA 1
ATOM 751 C C . GLY A 1 94 ? 3.351 7.551 22.323 1.00 72.44 94 GLY A C 1
ATOM 752 O O . GLY A 1 94 ? 4.386 8.072 22.734 1.00 72.44 94 GLY A O 1
ATOM 753 N N . ARG A 1 95 ? 3.315 6.887 21.159 1.00 61.91 95 ARG A N 1
ATOM 754 C CA . ARG A 1 95 ? 4.375 7.058 20.155 1.00 61.91 95 ARG A CA 1
ATOM 755 C C . ARG A 1 95 ? 4.071 8.309 19.340 1.00 61.91 95 ARG A C 1
ATOM 757 O O . ARG A 1 95 ? 2.997 8.419 18.752 1.00 61.91 95 ARG A O 1
ATOM 764 N N . ARG A 1 96 ? 5.010 9.259 19.301 1.00 55.06 96 ARG A N 1
ATOM 765 C CA . ARG A 1 96 ? 4.952 10.342 18.317 1.00 55.06 96 ARG A CA 1
ATOM 766 C C . ARG A 1 96 ? 5.062 9.697 16.940 1.00 55.06 96 ARG A C 1
ATOM 768 O O . ARG A 1 96 ? 6.121 9.213 16.563 1.00 55.06 96 ARG A O 1
ATOM 775 N N . HIS A 1 97 ? 3.962 9.693 16.194 1.00 47.75 97 HIS A N 1
ATOM 776 C CA . HIS A 1 97 ? 4.095 9.873 14.761 1.00 47.75 97 HIS A CA 1
ATOM 777 C C . HIS A 1 97 ? 4.639 11.284 14.604 1.00 47.75 97 HIS A C 1
ATOM 779 O O . HIS A 1 97 ? 3.875 12.251 14.657 1.00 47.75 97 HIS A O 1
ATOM 785 N N . ASP A 1 98 ? 5.955 11.415 14.463 1.00 54.22 98 ASP A N 1
ATOM 786 C CA . ASP A 1 98 ? 6.465 12.580 13.769 1.00 54.22 98 ASP A CA 1
ATOM 787 C C . ASP A 1 98 ? 5.816 12.492 12.392 1.00 54.22 98 ASP A C 1
ATOM 789 O O . ASP A 1 98 ? 6.155 11.644 11.568 1.00 54.22 98 ASP A O 1
ATOM 793 N N . ARG A 1 99 ? 4.764 13.291 12.188 1.00 52.12 99 ARG A N 1
ATOM 794 C CA . ARG A 1 99 ? 4.190 13.554 10.873 1.00 52.12 99 ARG A CA 1
ATOM 795 C C . ARG A 1 99 ? 5.235 14.338 10.090 1.00 52.12 99 ARG A C 1
ATOM 797 O O . ARG A 1 99 ? 5.020 15.483 9.709 1.00 52.12 99 ARG A O 1
ATOM 804 N N . VAL A 1 100 ? 6.366 13.713 9.810 1.00 48.09 100 VAL A N 1
ATOM 805 C CA . VAL A 1 100 ? 7.004 13.938 8.535 1.00 48.09 100 VAL A CA 1
ATOM 806 C C . VAL A 1 100 ? 6.093 13.198 7.571 1.00 48.09 100 VAL A C 1
ATOM 808 O O . VAL A 1 100 ? 6.235 12.010 7.307 1.00 48.09 100 VAL A O 1
ATOM 811 N N . SER A 1 101 ? 5.007 13.870 7.174 1.00 49.81 101 SER A N 1
ATOM 812 C CA . SER A 1 101 ? 4.227 13.430 6.030 1.00 49.81 101 SER A CA 1
ATOM 813 C C . SER A 1 101 ? 5.257 13.118 4.960 1.00 49.81 101 SER A C 1
ATOM 815 O O . SER A 1 101 ? 6.035 14.004 4.637 1.00 49.81 101 SER A O 1
ATOM 817 N N . ALA A 1 102 ? 5.278 11.916 4.393 1.00 50.97 102 ALA A N 1
ATOM 818 C CA . ALA A 1 102 ? 6.194 11.627 3.287 1.00 50.97 102 ALA A CA 1
ATOM 819 C C . ALA A 1 102 ? 6.075 12.672 2.141 1.00 50.97 102 ALA A C 1
ATOM 821 O O . ALA A 1 102 ? 6.997 12.863 1.365 1.00 50.97 102 ALA A O 1
ATOM 822 N N . ALA A 1 103 ? 4.965 13.430 2.097 1.00 48.88 103 ALA A N 1
ATOM 823 C CA . ALA A 1 103 ? 4.805 14.636 1.281 1.00 48.88 103 ALA A CA 1
ATOM 824 C C . ALA A 1 103 ? 5.775 15.790 1.646 1.00 48.88 103 ALA A C 1
ATOM 826 O O . ALA A 1 103 ? 6.357 16.396 0.758 1.00 48.88 103 ALA A O 1
ATOM 827 N N . ALA A 1 104 ? 5.989 16.071 2.934 1.00 55.38 104 ALA A N 1
ATOM 828 C CA . ALA A 1 104 ? 6.907 17.098 3.431 1.00 55.38 104 ALA A CA 1
ATOM 829 C C . ALA A 1 104 ? 8.391 16.718 3.262 1.00 55.38 104 ALA A C 1
ATOM 831 O O . ALA A 1 104 ? 9.237 17.600 3.145 1.00 55.38 104 ALA A O 1
ATOM 832 N N . GLU A 1 105 ? 8.720 15.423 3.247 1.00 56.25 105 GLU A N 1
ATOM 833 C CA . GLU A 1 105 ? 10.057 14.935 2.873 1.00 56.25 105 GLU A CA 1
ATOM 834 C C . GLU A 1 105 ? 10.294 15.065 1.365 1.00 56.25 105 GLU A C 1
ATOM 836 O O . GLU A 1 105 ? 11.303 15.633 0.957 1.00 56.25 105 GLU A O 1
ATOM 841 N N . HIS A 1 106 ? 9.317 14.672 0.542 1.00 53.69 106 HIS A N 1
ATOM 842 C CA . HIS A 1 106 ? 9.399 14.784 -0.915 1.00 53.69 106 HIS A CA 1
ATOM 843 C C . HIS A 1 106 ? 9.470 16.240 -1.404 1.00 53.69 106 HIS A C 1
ATOM 845 O O . HIS A 1 106 ? 10.191 16.536 -2.352 1.00 53.69 106 HIS A O 1
ATOM 851 N N . GLU A 1 107 ? 8.770 17.180 -0.759 1.00 54.75 107 GLU A N 1
ATOM 852 C CA . GLU A 1 107 ? 8.914 18.614 -1.054 1.00 54.75 107 GLU A CA 1
ATOM 853 C C . GLU A 1 107 ? 10.325 19.132 -0.749 1.00 54.75 107 GLU A C 1
ATOM 855 O O . GLU A 1 107 ? 10.843 19.967 -1.489 1.00 54.75 107 GLU A O 1
ATOM 860 N N . ARG A 1 108 ? 10.968 18.628 0.310 1.00 60.91 108 ARG A N 1
ATOM 861 C CA . ARG A 1 108 ? 12.346 18.998 0.665 1.00 60.91 108 ARG A CA 1
ATOM 862 C C . ARG A 1 108 ? 13.360 18.393 -0.297 1.00 60.91 108 ARG A C 1
ATOM 864 O O . ARG A 1 108 ? 14.275 19.101 -0.704 1.00 60.91 108 ARG A O 1
ATOM 871 N N . GLU A 1 109 ? 13.173 17.134 -0.681 1.00 56.75 109 GLU A N 1
ATOM 872 C CA . GLU A 1 109 ? 14.016 16.447 -1.666 1.00 56.75 109 GLU A CA 1
ATOM 873 C C . GLU A 1 109 ? 13.870 17.102 -3.053 1.00 56.75 109 GLU A C 1
ATOM 875 O O . GLU A 1 109 ? 14.864 17.518 -3.641 1.00 56.75 109 GLU A O 1
ATOM 880 N N . SER A 1 110 ? 12.637 17.400 -3.485 1.00 58.34 110 SER A N 1
ATOM 881 C CA . SER A 1 110 ? 12.356 18.167 -4.714 1.00 58.34 110 SER A CA 1
ATOM 882 C C . SER A 1 110 ? 12.918 19.597 -4.674 1.00 58.34 110 SER A C 1
ATOM 884 O O . SER A 1 110 ? 13.319 20.146 -5.700 1.00 58.34 110 SER A O 1
ATOM 886 N N . ALA A 1 111 ? 12.932 20.253 -3.508 1.00 64.81 111 ALA A N 1
ATOM 887 C CA . ALA A 1 111 ? 13.514 21.588 -3.352 1.00 64.81 111 ALA A CA 1
ATOM 888 C C . ALA A 1 111 ? 15.051 21.569 -3.345 1.00 64.81 111 ALA A C 1
ATOM 890 O O . ALA A 1 111 ? 15.666 22.551 -3.766 1.00 64.81 111 ALA A O 1
ATOM 891 N N . ALA A 1 112 ? 15.668 20.482 -2.876 1.00 64.75 112 ALA A N 1
ATOM 892 C CA . ALA A 1 112 ? 17.112 20.284 -2.916 1.00 64.75 112 ALA A CA 1
ATOM 893 C C . ALA A 1 112 ? 17.599 19.974 -4.341 1.00 64.75 112 ALA A C 1
ATOM 895 O O . ALA A 1 112 ? 18.583 20.567 -4.782 1.00 64.75 112 ALA A O 1
ATOM 896 N N . GLU A 1 113 ? 16.867 19.153 -5.099 1.00 58.00 113 GLU A N 1
ATOM 897 C CA . GLU A 1 113 ? 17.167 18.857 -6.510 1.00 58.00 113 GLU A CA 1
ATOM 898 C C . GLU A 1 113 ? 17.127 20.120 -7.390 1.00 58.00 113 GLU A C 1
ATOM 900 O O . GLU A 1 113 ? 18.031 20.344 -8.194 1.00 58.00 113 GLU A O 1
ATOM 905 N N . ARG A 1 114 ? 16.177 21.041 -7.156 1.00 61.81 114 ARG A N 1
ATOM 906 C CA . ARG A 1 114 ? 16.126 22.347 -7.853 1.00 61.81 114 ARG A CA 1
ATOM 907 C C . ARG A 1 114 ? 17.285 23.295 -7.529 1.00 61.81 114 ARG A C 1
ATOM 909 O O . ARG A 1 114 ? 17.463 24.282 -8.231 1.00 61.81 114 ARG A O 1
ATOM 916 N N . ARG A 1 115 ? 18.050 23.048 -6.460 1.00 64.88 115 ARG A N 1
ATOM 917 C CA . ARG A 1 115 ? 19.229 23.858 -6.095 1.00 64.88 115 ARG A CA 1
ATOM 918 C C . ARG A 1 115 ? 20.549 23.228 -6.540 1.00 64.88 115 ARG A C 1
ATOM 920 O O . ARG A 1 115 ? 21.552 23.931 -6.566 1.00 64.88 115 ARG A O 1
ATOM 927 N N . GLY A 1 116 ? 20.556 21.938 -6.880 1.00 60.56 116 GLY A N 1
ATOM 928 C CA . GLY A 1 116 ? 21.745 21.210 -7.334 1.00 60.56 116 GLY A CA 1
ATOM 929 C C . GLY A 1 116 ? 21.904 21.101 -8.856 1.00 60.56 116 GLY A C 1
ATOM 930 O O . GLY A 1 116 ? 22.997 20.790 -9.307 1.00 60.56 116 GLY A O 1
ATOM 931 N N . GLY A 1 117 ? 20.854 21.364 -9.643 1.00 54.44 117 GLY A N 1
ATOM 932 C CA . GLY A 1 117 ? 20.846 21.151 -11.102 1.00 54.44 117 GLY A CA 1
ATOM 933 C C . GLY A 1 117 ? 21.235 22.347 -11.981 1.00 54.44 117 GLY A C 1
ATOM 934 O O . GLY A 1 117 ? 21.149 22.245 -13.193 1.00 54.44 117 GLY A O 1
ATOM 935 N N . GLY A 1 118 ? 21.649 23.482 -11.411 1.00 55.41 118 GLY A N 1
ATOM 936 C CA . GLY A 1 118 ? 21.906 24.710 -12.181 1.00 55.41 118 GLY A CA 1
ATOM 937 C C . GLY A 1 118 ? 23.291 24.828 -12.825 1.00 55.41 118 GLY A C 1
ATOM 938 O O . GLY A 1 118 ? 23.614 25.905 -13.299 1.00 55.41 118 GLY A O 1
ATOM 939 N N . ARG A 1 119 ? 24.141 23.789 -12.787 1.00 54.22 119 ARG A N 1
ATOM 940 C CA . ARG A 1 119 ? 25.522 23.873 -13.312 1.00 54.22 119 ARG A CA 1
ATOM 941 C C . ARG A 1 119 ? 25.826 22.943 -14.487 1.00 54.22 119 ARG A C 1
ATOM 943 O O . ARG A 1 119 ? 26.818 23.168 -15.159 1.00 54.22 119 ARG A O 1
ATOM 950 N N . GLU A 1 120 ? 24.987 21.941 -14.750 1.00 55.44 120 GLU A N 1
ATOM 951 C CA . GLU A 1 120 ? 25.150 21.063 -15.924 1.00 55.44 120 GLU A CA 1
ATOM 952 C C . GLU A 1 120 ? 24.292 21.493 -17.129 1.00 55.44 120 GLU A C 1
ATOM 954 O O . GLU A 1 120 ? 24.541 21.022 -18.235 1.00 55.44 120 GLU A O 1
ATOM 959 N N . GLU A 1 121 ? 23.312 22.392 -16.953 1.00 51.44 121 GLU A N 1
ATOM 960 C CA . GLU A 1 121 ? 22.540 22.950 -18.081 1.00 51.44 121 GLU A CA 1
ATOM 961 C C . GLU A 1 121 ? 23.170 24.213 -18.699 1.00 51.44 121 GLU A C 1
ATOM 963 O O . GLU A 1 121 ? 22.984 24.425 -19.890 1.00 51.44 121 GLU A O 1
ATOM 968 N N . GLU A 1 122 ? 23.990 24.994 -17.976 1.00 52.66 122 GLU A N 1
ATOM 969 C CA . GLU A 1 122 ? 24.701 26.152 -18.567 1.00 52.66 122 GLU A CA 1
ATOM 970 C C . GLU A 1 122 ? 25.913 25.750 -19.434 1.00 52.66 122 GLU A C 1
ATOM 972 O O . GLU A 1 122 ? 26.293 26.494 -20.329 1.00 52.66 122 GLU A O 1
ATOM 977 N N . GLU A 1 123 ? 26.501 24.564 -19.240 1.00 54.22 123 GLU A N 1
ATOM 978 C CA . GLU A 1 123 ? 27.689 24.132 -20.004 1.00 54.22 123 GLU A CA 1
AT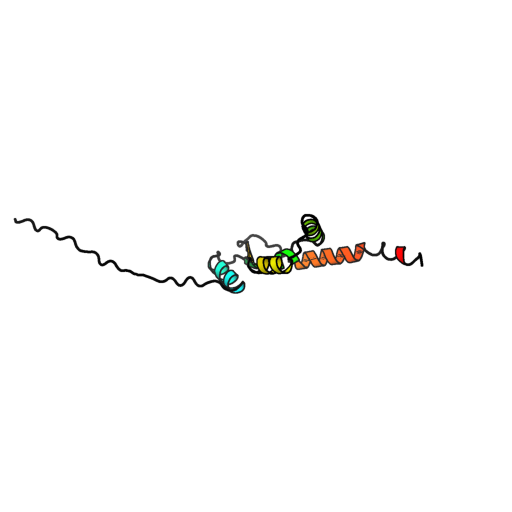OM 979 C C . GLU A 1 123 ? 27.337 23.531 -21.384 1.00 54.22 123 GLU A C 1
ATOM 981 O O . GLU A 1 123 ? 28.221 23.288 -22.199 1.00 54.22 123 GLU A O 1
ATOM 986 N N . LYS A 1 124 ? 26.047 23.300 -21.675 1.00 58.47 124 LYS A N 1
ATOM 987 C CA . LYS A 1 124 ? 25.576 22.744 -22.960 1.00 58.47 124 LYS A CA 1
ATOM 988 C C . LYS A 1 124 ? 25.034 23.771 -23.953 1.00 58.47 124 LYS A C 1
ATOM 990 O O . LYS A 1 124 ? 24.724 23.385 -25.074 1.00 58.47 124 LYS A O 1
ATOM 995 N N . GLU A 1 125 ? 24.931 25.040 -23.570 1.00 57.62 125 GLU A N 1
ATOM 996 C CA . GLU A 1 125 ? 24.458 26.115 -24.458 1.00 57.62 125 GLU A CA 1
ATOM 997 C C . GLU A 1 125 ? 25.605 26.966 -25.044 1.00 57.62 125 GLU A C 1
ATOM 999 O O . GLU A 1 125 ? 25.354 27.838 -25.866 1.00 57.62 125 GLU A O 1
ATOM 1004 N N . GLU A 1 126 ? 26.867 26.704 -24.673 1.00 53.38 126 GLU A N 1
ATOM 1005 C CA . GLU A 1 126 ? 28.042 27.464 -25.147 1.00 53.38 126 GLU A CA 1
ATOM 1006 C C . GLU A 1 126 ? 28.821 26.780 -26.299 1.00 53.38 126 GLU A C 1
ATOM 1008 O O . GLU A 1 126 ? 29.827 27.317 -26.761 1.00 53.38 126 GLU A O 1
ATOM 1013 N N . GLU A 1 127 ? 28.369 25.614 -26.787 1.00 52.59 127 GLU A N 1
ATOM 1014 C CA . GLU A 1 127 ? 29.034 24.843 -27.861 1.00 52.59 127 GLU A CA 1
ATOM 1015 C C . GLU A 1 127 ? 28.251 24.793 -29.199 1.00 52.59 127 GLU A C 1
ATOM 1017 O O . GLU A 1 127 ? 28.642 24.053 -30.104 1.00 52.59 127 GLU A O 1
ATOM 1022 N N . GLU A 1 128 ? 27.186 25.597 -29.358 1.00 49.66 128 GLU A N 1
ATOM 1023 C CA . GLU A 1 128 ? 26.495 25.843 -30.648 1.00 49.66 128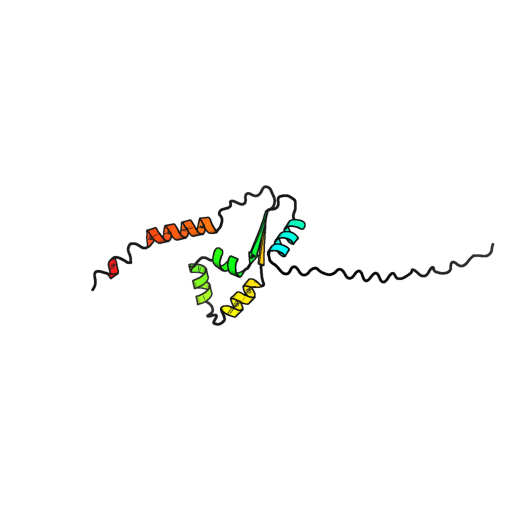 GLU A CA 1
ATOM 1024 C C . GLU A 1 128 ? 26.784 27.235 -31.239 1.00 49.66 128 GLU A C 1
ATOM 1026 O O . GLU A 1 128 ? 26.724 28.243 -30.498 1.00 49.66 128 GLU A O 1
#

InterPro domains:
  IPR029063 S-adenosyl-L-methionine-dependent methyltransferase superfamily [G3DSA:3.40.50.150] (6-91)

Radius of gyration: 29.07 Å; chains: 1; bounding box: 67×78×76 Å

Organism: NCBI:txid3111310

Sequence (128 aa):
KKHALYAPQELPMRQNQKKKQKKKLSGLGELEAWVTSLSPPRTLVDVTDMNTASMRWLSHTERRRVSALEPFDEHAALHTLQRSYALLIATPPGRRHDRVSAAAEHERESAAERRGGGREEEEKEEEE

Foldseek 3Di:
DDDDDDDDDDDPPPPPPPVPPPPPQPDQVSVQVVVCVVDDPPWDKDKDFQLVVCVLPQDPVNVVVVCVVDPDPPVVVVSVVSRVDMDMDIHDPPDDPPPPPSVVVVVVVVVVCVVPPPPPVVVVVPPD

pLDDT: mean 73.08, std 15.04, range [47.75, 92.69]